Protein AF-A0A349BW04-F1 (afdb_monomer_lite)

Secondary structure (DSSP, 8-state):
--S-SS-SSS-HHHHHHHT--TT-TT-PPP-SS-SSS-HHHHHHHT--TT-SSSSSSSS-TTT-S-TT-TT--

pLDDT: mean 95.38, std 4.01, range [71.81, 98.38]

Foldseek 3Di:
DQQQQCPLLDGPVQCVQQVFDSNDSVGDADQQCPLQRHPSRCVVVVADSNDQQRCPLPHGPNRAPCSNDSVHD

Structure (mmCIF, N/CA/C/O backbone):
data_AF-A0A349BW04-F1
#
_entry.id   AF-A0A349BW04-F1
#
loop_
_atom_site.group_PDB
_atom_site.id
_atom_site.type_symbol
_atom_site.label_atom_id
_atom_site.label_alt_id
_atom_site.label_comp_id
_atom_site.label_asym_id
_atom_site.label_entity_id
_atom_site.label_seq_id
_atom_site.pdbx_PDB_ins_code
_atom_site.Cartn_x
_atom_site.Cartn_y
_atom_site.Cartn_z
_atom_site.occupancy
_atom_site.B_iso_or_equiv
_atom_site.auth_seq_id
_atom_site.auth_comp_id
_atom_site.auth_asym_id
_atom_site.auth_atom_id
_atom_site.pdbx_PDB_model_num
ATOM 1 N N . VAL A 1 1 ? 2.968 -20.203 -6.534 1.00 71.81 1 VAL A N 1
ATOM 2 C CA . VAL A 1 1 ? 2.914 -18.817 -7.014 1.00 71.81 1 VAL A CA 1
ATOM 3 C C . VAL A 1 1 ? 3.513 -18.060 -5.870 1.00 71.81 1 VAL A C 1
ATOM 5 O O . VAL A 1 1 ? 2.988 -18.199 -4.769 1.00 71.81 1 VAL A O 1
ATOM 8 N N . ASP A 1 2 ? 4.724 -17.569 -6.093 1.00 78.69 2 ASP A N 1
ATOM 9 C CA . ASP A 1 2 ? 5.277 -16.547 -5.216 1.00 78.69 2 ASP A CA 1
ATOM 10 C C . ASP A 1 2 ? 4.429 -15.289 -5.424 1.00 78.69 2 ASP A C 1
ATOM 12 O O . ASP A 1 2 ? 3.807 -15.174 -6.481 1.00 78.69 2 ASP A O 1
ATOM 16 N N . THR A 1 3 ? 4.266 -14.479 -4.391 1.00 91.38 3 THR A N 1
ATOM 17 C CA . THR A 1 3 ? 3.403 -13.287 -4.448 1.00 91.38 3 THR A CA 1
ATOM 18 C C . THR A 1 3 ? 4.150 -12.025 -4.053 1.00 91.38 3 THR A C 1
ATOM 20 O O . THR A 1 3 ? 3.489 -11.020 -3.852 1.00 91.38 3 THR A O 1
ATOM 23 N N . ASP A 1 4 ? 5.457 -12.131 -3.833 1.00 93.12 4 ASP A N 1
ATOM 24 C CA . ASP A 1 4 ? 6.414 -11.081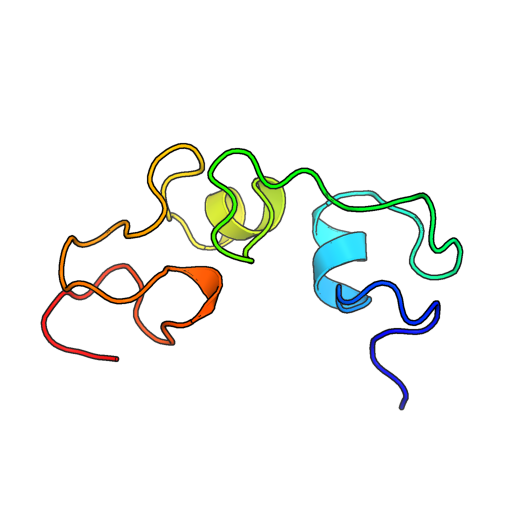 -3.473 1.00 93.12 4 ASP A CA 1
ATOM 25 C C . ASP A 1 4 ? 7.712 -11.462 -4.212 1.00 93.12 4 ASP A C 1
ATOM 27 O O . ASP A 1 4 ? 8.610 -12.120 -3.667 1.00 93.12 4 ASP A O 1
ATOM 31 N N . ASP A 1 5 ? 7.712 -11.232 -5.530 1.00 94.50 5 ASP A N 1
ATOM 32 C CA . ASP A 1 5 ? 8.715 -11.790 -6.446 1.00 94.50 5 ASP A CA 1
ATOM 33 C C . ASP A 1 5 ? 10.139 -11.245 -6.179 1.00 94.50 5 ASP A C 1
ATOM 35 O O . ASP A 1 5 ? 11.134 -11.936 -6.457 1.00 94.50 5 ASP A O 1
ATOM 39 N N . ASP A 1 6 ? 10.271 -10.051 -5.597 1.00 94.94 6 ASP A N 1
ATOM 40 C CA . ASP A 1 6 ? 11.552 -9.422 -5.259 1.00 94.94 6 ASP A CA 1
ATOM 41 C C . ASP A 1 6 ? 11.929 -9.480 -3.763 1.00 94.94 6 ASP A C 1
ATOM 43 O O . ASP A 1 6 ? 13.095 -9.236 -3.416 1.00 94.94 6 ASP A O 1
ATOM 47 N N . ASN A 1 7 ? 11.014 -9.958 -2.912 1.00 95.19 7 ASN A N 1
ATOM 48 C CA . ASN A 1 7 ? 11.168 -10.136 -1.467 1.00 95.19 7 ASN A CA 1
ATOM 49 C C . ASN A 1 7 ? 11.437 -8.820 -0.714 1.00 95.19 7 ASN A C 1
ATOM 51 O O . ASN A 1 7 ? 12.246 -8.799 0.231 1.00 95.19 7 ASN A O 1
ATOM 55 N N . ASP A 1 8 ? 10.790 -7.731 -1.129 1.00 93.38 8 ASP A N 1
ATOM 56 C CA . ASP A 1 8 ? 10.870 -6.417 -0.484 1.00 93.38 8 ASP A CA 1
ATOM 57 C C . ASP A 1 8 ? 9.833 -6.212 0.642 1.00 93.38 8 ASP A C 1
ATOM 59 O O . ASP A 1 8 ? 9.993 -5.318 1.486 1.00 93.38 8 ASP A O 1
ATOM 63 N N . GLY A 1 9 ? 8.845 -7.111 0.727 1.00 92.62 9 GLY A N 1
ATOM 64 C CA . GLY A 1 9 ? 7.778 -7.100 1.724 1.00 92.62 9 GLY A CA 1
ATOM 65 C C . GLY A 1 9 ? 6.430 -6.573 1.226 1.00 92.62 9 GLY A C 1
ATOM 66 O O . GLY A 1 9 ? 5.479 -6.570 2.017 1.00 92.62 9 GLY A O 1
ATOM 67 N N . TYR A 1 10 ? 6.318 -6.171 -0.039 1.00 93.38 10 TYR A N 1
ATOM 68 C CA . TYR A 1 10 ? 5.060 -5.873 -0.714 1.00 93.38 10 TYR A CA 1
ATOM 69 C C . TYR A 1 10 ? 4.688 -7.014 -1.656 1.00 93.38 10 TYR A C 1
ATOM 71 O O . TYR A 1 10 ? 5.527 -7.724 -2.187 1.00 93.38 10 TYR A O 1
ATOM 79 N N . SER A 1 11 ? 3.387 -7.255 -1.812 1.00 94.81 11 SER A N 1
ATOM 80 C CA . SER A 1 11 ? 2.941 -8.281 -2.752 1.00 94.81 11 SER A CA 1
ATOM 81 C C . SER A 1 11 ? 2.855 -7.732 -4.171 1.00 94.81 11 SER A C 1
ATOM 83 O O . SER A 1 11 ? 2.397 -6.596 -4.315 1.00 94.81 11 SER A O 1
ATOM 85 N N . ASP A 1 12 ? 3.047 -8.574 -5.189 1.00 94.44 12 ASP A N 1
ATOM 86 C CA . ASP A 1 12 ? 2.926 -8.192 -6.603 1.00 94.44 12 ASP A CA 1
ATOM 87 C C . ASP A 1 12 ? 1.584 -7.484 -6.905 1.00 94.44 12 ASP A C 1
ATOM 89 O O . ASP A 1 12 ? 1.518 -6.556 -7.703 1.00 94.44 12 ASP A O 1
ATOM 93 N N . GLU A 1 13 ? 0.486 -7.878 -6.235 1.00 94.44 13 GLU A N 1
ATOM 94 C CA . GLU A 1 13 ? -0.829 -7.224 -6.379 1.00 94.44 13 GLU A CA 1
ATOM 95 C C . GLU A 1 13 ? -0.823 -5.776 -5.864 1.00 94.44 13 GLU A C 1
ATOM 97 O O . GLU A 1 13 ? -1.460 -4.898 -6.447 1.00 94.44 13 GLU A O 1
ATOM 102 N N . PHE A 1 14 ? -0.135 -5.519 -4.754 1.00 95.06 14 PHE A N 1
ATOM 103 C CA . PHE A 1 14 ? -0.030 -4.180 -4.176 1.00 95.06 14 PHE A CA 1
ATOM 104 C C . PHE A 1 14 ? 0.870 -3.291 -5.025 1.00 95.06 14 PHE A C 1
ATOM 106 O O . PHE A 1 14 ? 0.540 -2.123 -5.225 1.00 95.06 14 PHE A O 1
ATOM 113 N N . GLU A 1 15 ? 1.943 -3.850 -5.572 1.00 96.44 15 GLU A N 1
ATOM 114 C CA . GLU A 1 15 ? 2.851 -3.152 -6.477 1.00 96.44 15 GLU A CA 1
ATOM 115 C C . GLU A 1 15 ? 2.201 -2.833 -7.825 1.00 96.44 15 GLU A C 1
ATOM 117 O O . GLU A 1 15 ? 2.273 -1.694 -8.293 1.00 96.44 15 GLU A O 1
ATOM 122 N N . ASP A 1 16 ? 1.433 -3.773 -8.385 1.00 95.81 16 ASP A N 1
ATOM 123 C CA . ASP A 1 16 ? 0.614 -3.551 -9.582 1.00 95.81 16 ASP A CA 1
ATOM 124 C C . ASP A 1 16 ? -0.392 -2.402 -9.376 1.00 95.81 16 ASP A C 1
ATOM 126 O O . ASP A 1 16 ? -0.615 -1.586 -10.276 1.00 95.81 16 ASP A O 1
ATOM 130 N N . ILE A 1 17 ? -1.013 -2.319 -8.191 1.00 95.50 17 ILE A N 1
ATOM 131 C CA . ILE A 1 17 ? -1.943 -1.231 -7.841 1.00 95.50 17 ILE A CA 1
ATOM 132 C C . ILE A 1 17 ? -1.197 0.095 -7.638 1.00 95.50 17 ILE A C 1
ATOM 134 O O . ILE A 1 17 ? -1.725 1.151 -7.998 1.00 95.50 17 ILE A O 1
ATOM 138 N N . ALA A 1 18 ? 0.001 0.050 -7.054 1.00 95.38 18 ALA A N 1
ATOM 139 C CA . ALA A 1 18 ? 0.833 1.216 -6.771 1.00 95.38 18 ALA A CA 1
ATOM 140 C C . ALA A 1 18 ? 1.654 1.709 -7.975 1.00 95.38 18 ALA A C 1
ATOM 142 O O . ALA A 1 18 ? 2.316 2.742 -7.868 1.00 95.38 18 ALA A O 1
ATOM 143 N N . GLU A 1 19 ? 1.574 1.016 -9.116 1.00 95.81 19 GLU A N 1
ATOM 144 C CA . GLU A 1 19 ? 2.366 1.277 -10.323 1.00 95.81 19 GLU A CA 1
ATOM 145 C C . GLU A 1 19 ? 3.889 1.199 -10.067 1.00 95.81 19 GLU A C 1
ATOM 147 O O . GLU A 1 19 ? 4.664 1.979 -10.635 1.00 95.81 19 GLU A O 1
ATOM 152 N N . THR A 1 20 ? 4.316 0.252 -9.224 1.00 96.50 20 THR A N 1
ATOM 153 C CA . THR A 1 20 ? 5.726 -0.085 -8.961 1.00 96.50 20 THR A CA 1
ATOM 154 C C . THR A 1 20 ? 6.148 -1.390 -9.658 1.00 96.50 20 THR A C 1
ATOM 156 O O . THR A 1 20 ? 5.327 -2.041 -10.301 1.00 96.50 20 THR A O 1
ATOM 159 N N . ASP A 1 21 ? 7.448 -1.712 -9.662 1.00 96.81 21 ASP A N 1
ATOM 160 C CA . ASP A 1 21 ? 8.011 -2.891 -10.338 1.00 96.81 21 ASP A CA 1
ATOM 161 C C . ASP A 1 21 ? 8.197 -4.073 -9.364 1.00 96.81 21 ASP A C 1
ATOM 163 O O . ASP A 1 21 ? 9.159 -4.025 -8.600 1.00 96.81 21 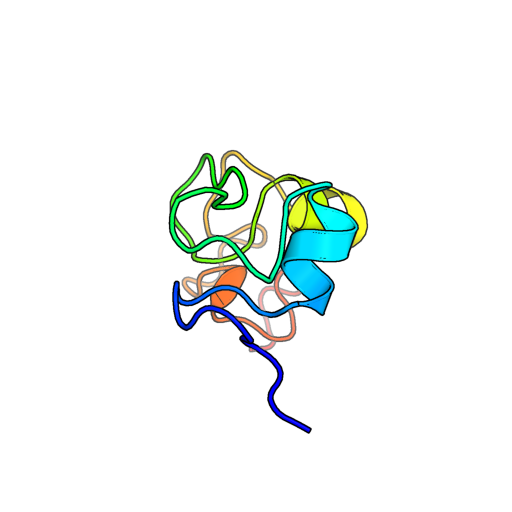ASP A O 1
ATOM 167 N N . PRO A 1 22 ? 7.395 -5.157 -9.471 1.00 96.38 22 PRO A N 1
ATOM 168 C CA . PRO A 1 22 ? 7.433 -6.303 -8.550 1.00 96.38 22 PRO A CA 1
ATOM 169 C C . PRO A 1 22 ? 8.680 -7.185 -8.657 1.00 96.38 22 PRO A C 1
ATOM 171 O O . PRO A 1 22 ? 8.796 -8.231 -8.024 1.00 96.38 22 PRO A O 1
ATOM 174 N N . LEU A 1 23 ? 9.612 -6.821 -9.540 1.00 96.25 23 LEU A N 1
ATOM 175 C CA . LEU A 1 23 ? 10.872 -7.531 -9.740 1.00 96.25 23 LEU A CA 1
ATOM 176 C C . LEU A 1 23 ? 12.090 -6.714 -9.275 1.00 96.25 23 LEU A C 1
ATOM 178 O O . LEU A 1 23 ? 13.228 -7.166 -9.476 1.00 96.25 23 LEU A O 1
ATOM 182 N N . ASP A 1 24 ? 11.893 -5.524 -8.700 1.00 97.31 24 ASP A N 1
ATOM 183 C CA . ASP A 1 24 ? 12.964 -4.647 -8.219 1.00 97.31 24 ASP A CA 1
ATOM 184 C C . ASP A 1 24 ? 12.741 -4.221 -6.769 1.00 97.31 24 ASP A C 1
ATOM 186 O O . ASP A 1 24 ? 12.073 -3.231 -6.513 1.00 97.31 24 ASP A O 1
ATOM 190 N N . VAL A 1 25 ? 13.494 -4.840 -5.854 1.00 96.62 25 VAL A N 1
ATOM 191 C CA . VAL A 1 25 ? 13.480 -4.598 -4.394 1.00 96.62 25 VAL A CA 1
ATOM 192 C C . VAL A 1 25 ? 13.668 -3.132 -3.953 1.00 96.62 25 VAL A C 1
ATOM 194 O O . VAL A 1 25 ? 13.588 -2.795 -2.772 1.00 96.62 25 VAL A O 1
ATOM 197 N N . ASN A 1 26 ? 14.055 -2.237 -4.868 1.00 97.06 26 ASN A N 1
ATOM 198 C CA . ASN A 1 26 ? 14.189 -0.801 -4.598 1.00 97.06 26 ASN A CA 1
ATOM 199 C C . ASN A 1 26 ? 12.977 0.014 -5.073 1.00 97.06 26 ASN A C 1
ATOM 201 O O . ASN A 1 26 ? 12.920 1.222 -4.817 1.00 97.06 26 ASN A O 1
ATOM 205 N N . SER A 1 27 ? 12.048 -0.617 -5.781 1.00 96.94 27 SER A N 1
ATOM 206 C CA . SER A 1 27 ? 10.830 -0.053 -6.337 1.00 96.94 27 SER A CA 1
ATOM 207 C C . SER A 1 27 ? 9.656 -0.275 -5.380 1.00 96.94 27 SER A C 1
ATOM 209 O O . SER A 1 27 ? 8.645 -0.853 -5.744 1.00 96.94 27 SER A O 1
ATOM 211 N N . VAL A 1 28 ? 9.759 0.270 -4.172 1.00 95.94 28 VAL A N 1
ATOM 212 C CA . VAL A 1 28 ? 8.725 0.096 -3.145 1.00 95.94 28 VAL A CA 1
ATOM 213 C C . VAL A 1 28 ? 7.514 1.024 -3.375 1.00 95.94 28 VAL A C 1
ATOM 215 O O . VAL A 1 28 ? 7.703 2.201 -3.724 1.00 95.94 28 VAL A O 1
ATOM 218 N N . PRO A 1 29 ? 6.274 0.564 -3.126 1.00 96.75 29 PRO A N 1
ATOM 219 C CA . PRO A 1 29 ? 5.092 1.417 -3.043 1.00 96.75 29 PRO A CA 1
ATOM 220 C C . PRO A 1 29 ? 5.232 2.547 -2.013 1.00 96.75 29 PRO A C 1
ATOM 222 O O . PRO A 1 29 ? 5.910 2.418 -0.992 1.00 96.75 29 PRO A O 1
ATOM 225 N N . LEU A 1 30 ? 4.559 3.675 -2.261 1.00 97.56 30 LEU A N 1
ATOM 226 C CA . LEU A 1 30 ? 4.452 4.750 -1.272 1.00 97.56 30 LEU A CA 1
ATOM 227 C C . LEU A 1 30 ? 3.448 4.356 -0.180 1.00 97.56 30 LEU A C 1
ATOM 229 O O . LEU A 1 30 ? 2.305 4.042 -0.499 1.00 97.56 30 LEU A O 1
ATOM 233 N N . ASP A 1 31 ? 3.883 4.432 1.074 1.00 97.38 31 ASP A N 1
ATOM 234 C CA . ASP A 1 31 ? 3.078 4.265 2.289 1.00 97.38 31 ASP A CA 1
ATOM 235 C C . ASP A 1 31 ? 3.327 5.492 3.190 1.00 97.38 31 ASP A C 1
ATOM 237 O O . ASP A 1 31 ? 4.398 5.656 3.795 1.00 97.38 31 ASP A O 1
ATOM 241 N N . THR A 1 32 ? 2.384 6.432 3.166 1.00 98.38 32 THR A N 1
ATOM 242 C CA . THR A 1 32 ? 2.519 7.765 3.761 1.00 98.38 32 THR A CA 1
ATOM 243 C C . THR A 1 32 ? 2.396 7.738 5.284 1.00 98.38 32 THR A C 1
ATOM 245 O O . THR A 1 32 ? 3.072 8.530 5.956 1.00 98.38 32 THR A O 1
ATOM 248 N N . ASP A 1 33 ? 1.578 6.853 5.849 1.00 98.00 33 ASP A N 1
ATOM 249 C CA . ASP A 1 33 ? 1.364 6.757 7.297 1.00 98.00 33 ASP A CA 1
ATOM 250 C C . ASP A 1 33 ? 2.033 5.546 7.966 1.00 98.00 33 ASP A C 1
ATOM 252 O O . ASP A 1 33 ? 2.071 5.469 9.203 1.00 98.00 33 ASP A O 1
ATOM 256 N N . GLN A 1 34 ? 2.720 4.723 7.172 1.00 97.00 34 GLN A N 1
ATOM 257 C CA . GLN A 1 34 ? 3.602 3.641 7.606 1.00 97.00 34 GLN A CA 1
ATOM 258 C C . GLN A 1 34 ? 2.848 2.548 8.359 1.00 97.00 34 GLN A C 1
ATOM 260 O O . GLN A 1 34 ? 3.287 2.048 9.415 1.00 97.00 34 GLN A O 1
ATOM 265 N N . ASP A 1 35 ? 1.672 2.213 7.850 1.00 96.62 35 ASP A N 1
ATOM 266 C CA . ASP A 1 35 ? 0.795 1.216 8.431 1.00 96.62 35 ASP A CA 1
ATOM 267 C C . ASP A 1 35 ? 0.906 -0.167 7.764 1.00 96.62 35 ASP A C 1
ATOM 269 O O . ASP A 1 35 ? 0.462 -1.157 8.352 1.00 96.62 35 ASP A O 1
ATOM 273 N N . GLY A 1 36 ? 1.618 -0.248 6.633 1.00 93.75 36 GLY A N 1
ATOM 274 C CA . GLY A 1 36 ? 1.822 -1.468 5.854 1.00 93.75 36 GLY A CA 1
ATOM 275 C C . GLY A 1 36 ? 0.847 -1.642 4.687 1.00 93.75 36 GLY A C 1
ATOM 276 O O . GLY A 1 36 ? 0.935 -2.650 3.981 1.00 93.75 36 GLY A O 1
ATOM 277 N N . LEU A 1 37 ? -0.064 -0.693 4.458 1.00 96.31 37 LEU A N 1
ATOM 278 C CA . LEU A 1 37 ? -0.953 -0.638 3.305 1.00 96.31 37 LEU A CA 1
ATOM 279 C C . LEU A 1 37 ? -0.561 0.560 2.419 1.00 96.31 37 LEU A C 1
ATOM 281 O O . LEU A 1 37 ? -0.672 1.697 2.848 1.00 96.31 37 LEU A O 1
ATOM 285 N N . PRO A 1 38 ? -0.117 0.352 1.166 1.00 97.25 38 PRO A N 1
ATOM 286 C CA . PRO A 1 38 ? 0.296 1.472 0.319 1.00 97.25 38 PRO A CA 1
ATOM 287 C C . PRO A 1 38 ? -0.835 2.458 -0.005 1.00 97.25 38 PRO A C 1
ATOM 289 O O . PRO A 1 38 ? -1.960 2.028 -0.278 1.00 97.25 38 PRO A O 1
ATOM 292 N N . ASP A 1 39 ? -0.510 3.746 -0.168 1.00 98.31 39 ASP A N 1
ATOM 293 C CA . ASP A 1 39 ? -1.460 4.840 -0.439 1.00 98.31 39 ASP A CA 1
ATOM 294 C C . ASP A 1 39 ? -2.427 4.513 -1.592 1.00 98.31 39 ASP A C 1
ATOM 296 O O . ASP A 1 39 ? -3.624 4.813 -1.560 1.00 98.31 39 ASP A O 1
ATOM 300 N N . ALA A 1 40 ? -1.907 3.902 -2.661 1.00 97.44 40 ALA A N 1
ATOM 301 C CA . ALA A 1 40 ? -2.700 3.526 -3.828 1.00 97.44 40 ALA A CA 1
ATOM 302 C C . ALA A 1 40 ? -3.732 2.432 -3.497 1.00 97.44 40 ALA A C 1
ATOM 304 O O . ALA A 1 40 ? -4.883 2.489 -3.950 1.00 97.44 40 ALA A O 1
ATOM 305 N N . VAL A 1 41 ? -3.337 1.460 -2.671 1.00 96.81 41 VAL A N 1
ATOM 306 C CA . VAL A 1 41 ? -4.196 0.371 -2.192 1.00 96.81 41 VAL A CA 1
ATOM 307 C C . VAL A 1 41 ? -5.237 0.915 -1.219 1.00 96.81 41 VAL A C 1
ATOM 309 O O . VAL A 1 41 ? -6.416 0.562 -1.316 1.00 96.81 41 VAL A O 1
ATOM 312 N N . GLU A 1 42 ? -4.847 1.829 -0.340 1.00 97.75 42 GLU A N 1
ATOM 313 C CA . GLU A 1 42 ? -5.747 2.504 0.587 1.00 97.75 42 GLU A CA 1
ATOM 314 C C . GLU A 1 42 ? -6.840 3.305 -0.124 1.00 97.75 42 GLU A C 1
ATOM 316 O O . GLU A 1 42 ? -8.035 3.155 0.160 1.00 97.75 42 GLU A O 1
ATOM 321 N N . ILE A 1 43 ? -6.468 4.086 -1.144 1.00 97.12 43 ILE A N 1
ATOM 322 C CA . ILE A 1 43 ? -7.427 4.808 -1.991 1.00 97.12 43 ILE A CA 1
ATOM 323 C C . ILE A 1 43 ? -8.408 3.827 -2.652 1.00 97.12 43 ILE A C 1
ATOM 325 O O . ILE A 1 43 ? -9.619 4.088 -2.689 1.00 97.12 43 ILE A O 1
ATOM 329 N N . ALA A 1 44 ? -7.921 2.680 -3.140 1.00 95.44 44 ALA A N 1
ATOM 330 C CA . ALA A 1 44 ? -8.762 1.641 -3.733 1.00 95.44 44 ALA A CA 1
ATOM 331 C C . ALA A 1 44 ? -9.704 0.985 -2.701 1.00 95.44 44 ALA A C 1
ATOM 333 O O . ALA A 1 44 ? -10.875 0.715 -3.008 1.00 95.44 44 ALA A O 1
ATOM 334 N N . ARG A 1 45 ? -9.232 0.783 -1.464 1.00 94.38 45 ARG A N 1
ATOM 335 C CA . ARG A 1 45 ? -9.987 0.215 -0.330 1.00 94.38 45 ARG A CA 1
ATOM 336 C C . ARG A 1 45 ? -10.868 1.227 0.406 1.00 94.38 45 ARG A C 1
ATOM 338 O O . ARG A 1 45 ? -11.739 0.818 1.183 1.00 94.38 45 ARG A O 1
ATOM 345 N N . ARG A 1 46 ? -10.744 2.516 0.070 1.00 96.44 46 ARG A N 1
ATOM 346 C CA . ARG A 1 46 ? -11.423 3.666 0.693 1.00 96.44 46 ARG A CA 1
ATOM 347 C C . ARG A 1 46 ? -11.032 3.890 2.156 1.00 96.44 46 ARG A C 1
ATOM 349 O O . ARG A 1 46 ? -11.883 4.338 2.930 1.00 96.44 46 ARG A O 1
ATOM 356 N N . THR A 1 47 ? -9.800 3.552 2.510 1.00 97.50 47 THR A N 1
ATOM 357 C CA . THR A 1 47 ? -9.159 3.967 3.76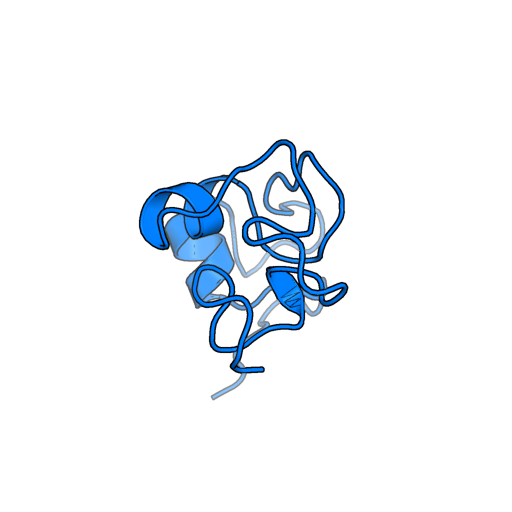1 1.00 97.50 47 THR A CA 1
ATOM 358 C C . THR A 1 47 ? -8.488 5.334 3.571 1.00 97.50 47 THR A C 1
ATOM 360 O O . THR A 1 47 ? -8.731 6.002 2.554 1.00 97.50 47 THR A O 1
ATOM 363 N N . ASN A 1 48 ? -7.768 5.827 4.575 1.00 97.94 48 ASN A N 1
ATOM 364 C CA . ASN A 1 48 ? -7.189 7.162 4.581 1.00 97.94 48 ASN A CA 1
ATOM 365 C C . ASN A 1 48 ? -5.653 7.104 4.608 1.00 97.94 48 ASN A C 1
ATOM 367 O O . ASN A 1 48 ? -5.129 6.956 5.702 1.00 97.94 48 ASN A O 1
ATOM 371 N N . PRO A 1 49 ? -4.966 7.477 3.505 1.00 98.19 49 PRO A N 1
ATOM 372 C CA . PRO A 1 49 ? -3.501 7.403 3.393 1.00 98.19 49 PRO A CA 1
ATOM 373 C C . PRO A 1 49 ? -2.663 8.291 4.303 1.00 98.19 49 PRO A C 1
ATOM 375 O O . PRO A 1 49 ? -1.496 8.555 4.057 1.00 98.19 49 PRO A O 1
ATOM 378 N N . ASN A 1 50 ? -3.284 8.943 5.271 1.00 98.38 50 ASN A N 1
ATOM 379 C CA . ASN A 1 50 ? -2.594 9.793 6.234 1.00 98.38 50 ASN A CA 1
ATOM 380 C C . ASN A 1 50 ? -3.025 9.445 7.661 1.00 98.38 50 ASN A C 1
ATOM 382 O O . ASN A 1 50 ? -2.847 10.261 8.574 1.00 98.38 50 ASN A O 1
ATOM 386 N N . ASN A 1 51 ? -3.699 8.316 7.838 1.00 98.38 51 ASN A N 1
ATOM 387 C CA . ASN A 1 51 ? -4.223 7.869 9.103 1.00 98.38 51 ASN A CA 1
ATOM 388 C C . ASN A 1 51 ? -4.092 6.345 9.182 1.00 98.38 51 ASN A C 1
ATOM 390 O O . ASN A 1 51 ? -4.965 5.663 8.655 1.00 98.38 51 ASN A O 1
ATOM 394 N N . PRO A 1 52 ? -3.117 5.842 9.955 1.00 98.12 52 PRO A N 1
ATOM 395 C CA . PRO A 1 52 ? -2.744 4.432 9.951 1.00 98.12 52 PRO A CA 1
ATOM 396 C C . PRO A 1 52 ? -3.785 3.516 10.614 1.00 98.12 52 PRO A C 1
ATOM 398 O O . PRO A 1 52 ? -3.439 2.405 10.963 1.00 98.12 52 PRO A O 1
ATOM 401 N N . ASP A 1 53 ? -4.983 4.011 10.931 1.00 98.00 53 ASP A N 1
ATOM 402 C CA . ASP A 1 53 ? -6.109 3.336 11.599 1.00 98.00 53 ASP A CA 1
ATOM 403 C C . ASP A 1 53 ? -7.375 4.126 11.220 1.00 98.00 53 ASP A C 1
ATOM 405 O O . ASP A 1 53 ? -7.768 5.102 11.881 1.00 98.00 53 ASP A O 1
ATOM 409 N N . THR A 1 54 ? -7.946 3.807 10.059 1.00 97.75 54 THR A N 1
ATOM 410 C CA . THR A 1 54 ? -8.996 4.602 9.414 1.00 97.75 54 THR A CA 1
ATOM 411 C C . THR A 1 54 ? -10.270 4.688 10.244 1.00 97.75 54 THR A C 1
ATOM 413 O O . THR A 1 54 ? -10.931 5.738 10.233 1.00 97.75 54 THR A O 1
ATOM 416 N N . A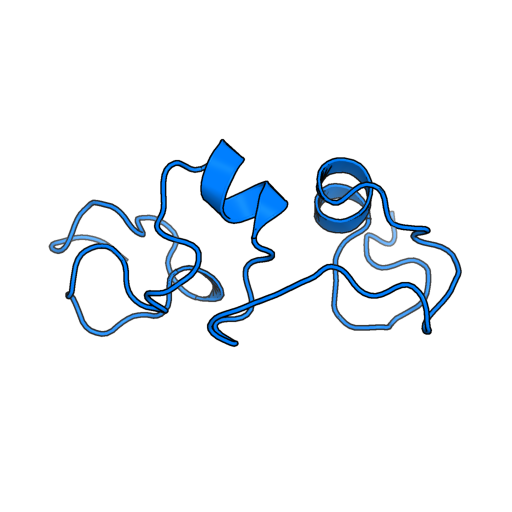SP A 1 55 ? -10.648 3.618 10.938 1.00 96.88 55 ASP A N 1
ATOM 417 C CA . ASP A 1 55 ? -11.889 3.572 11.707 1.00 96.88 55 ASP A CA 1
ATOM 418 C C . ASP A 1 55 ? -11.720 3.802 13.215 1.00 96.88 55 ASP A C 1
ATOM 420 O O . ASP A 1 55 ? -12.712 4.093 13.901 1.00 96.88 55 ASP A O 1
ATOM 424 N N . GLY A 1 56 ? -10.478 3.845 13.692 1.00 97.31 56 GLY A N 1
ATOM 425 C CA . GLY A 1 56 ? -10.114 4.257 15.038 1.00 97.31 56 GLY A CA 1
ATOM 426 C C . GLY A 1 56 ? -10.338 3.171 16.083 1.00 97.31 56 GLY A C 1
ATOM 427 O O . GLY A 1 56 ? -10.648 3.509 17.237 1.00 97.31 56 GLY A O 1
ATOM 428 N N . ASP A 1 57 ? -10.261 1.898 15.699 1.00 96.69 57 ASP A N 1
ATOM 429 C CA . ASP A 1 57 ? -10.472 0.763 16.599 1.00 96.69 57 ASP A CA 1
ATOM 430 C C . ASP A 1 57 ? -9.181 0.264 17.278 1.00 96.69 57 ASP A C 1
ATOM 432 O O . ASP A 1 57 ? -9.236 -0.475 18.273 1.00 96.69 57 ASP A O 1
ATOM 436 N N . GLY A 1 58 ? -8.031 0.776 16.828 1.00 96.06 58 GLY A N 1
ATOM 437 C CA . GLY A 1 58 ? -6.704 0.478 17.348 1.00 96.06 58 GLY A CA 1
ATOM 438 C C . GLY A 1 58 ? -5.916 -0.564 16.553 1.00 96.06 58 GLY A C 1
ATOM 439 O O . GLY A 1 58 ? -4.794 -0.871 16.976 1.00 96.06 58 GLY A O 1
ATOM 440 N N . PHE A 1 59 ? -6.456 -1.095 15.453 1.00 97.25 59 PHE A N 1
ATOM 441 C CA . PHE A 1 59 ? -5.724 -1.900 14.475 1.00 97.25 59 PHE A CA 1
ATOM 442 C C . PHE A 1 59 ? -5.325 -1.045 13.272 1.00 97.25 59 PHE A C 1
ATOM 444 O O . PHE A 1 59 ? -6.032 -0.127 12.878 1.00 97.25 59 PHE A O 1
ATOM 451 N N . LYS A 1 60 ? -4.140 -1.317 12.716 1.00 97.56 60 LYS A N 1
ATOM 452 C CA . LYS A 1 60 ? -3.688 -0.597 11.526 1.00 97.56 60 LYS A CA 1
ATOM 453 C C . LYS A 1 60 ? -4.443 -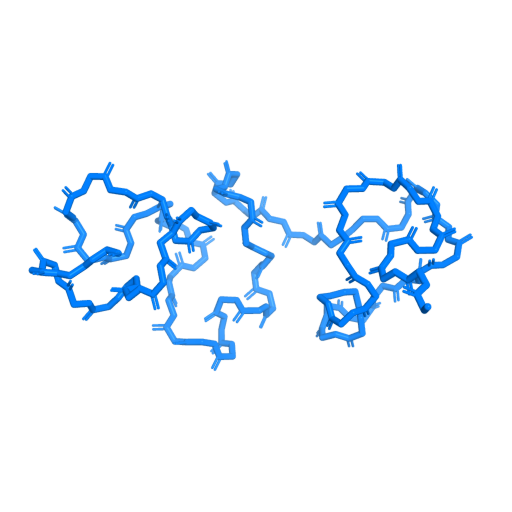1.053 10.286 1.00 97.56 60 LYS A C 1
ATOM 455 O O . LYS A 1 60 ? -4.746 -2.243 10.209 1.00 97.56 60 LYS A O 1
ATOM 460 N N . ASP A 1 61 ? -4.645 -0.199 9.283 1.00 96.69 61 ASP A N 1
ATOM 461 C CA . ASP A 1 61 ? -5.369 -0.608 8.070 1.00 96.69 61 ASP A CA 1
ATOM 462 C C . ASP A 1 61 ? -4.637 -1.737 7.323 1.00 96.69 61 ASP A C 1
ATOM 464 O O . ASP A 1 61 ? -5.276 -2.631 6.758 1.00 96.69 61 ASP A O 1
ATOM 468 N N . GLY A 1 62 ? -3.300 -1.748 7.375 1.00 95.00 62 GLY A N 1
ATOM 469 C CA . GLY A 1 62 ? -2.461 -2.849 6.884 1.00 95.00 62 GLY A CA 1
ATOM 470 C C . GLY A 1 62 ? -2.562 -4.164 7.675 1.00 95.00 62 GLY A C 1
ATOM 471 O O . GLY A 1 62 ? -2.255 -5.231 7.138 1.00 95.00 62 GLY A O 1
ATOM 472 N N . GLU A 1 63 ? -3.018 -4.124 8.929 1.00 95.50 63 GLU A N 1
ATOM 473 C CA . GLU A 1 63 ? -3.169 -5.294 9.813 1.00 95.50 63 GLU A CA 1
ATOM 474 C C . GLU A 1 63 ? -4.634 -5.751 9.968 1.00 95.50 63 GLU A C 1
ATOM 476 O O . GLU A 1 63 ? -4.886 -6.853 10.469 1.00 95.50 63 GLU A O 1
ATOM 481 N N . ASP A 1 64 ? -5.590 -4.935 9.522 1.00 95.44 64 ASP A N 1
ATOM 482 C CA . ASP A 1 64 ? -7.026 -5.125 9.702 1.00 95.44 64 ASP A CA 1
ATOM 483 C C . ASP A 1 64 ? -7.725 -5.642 8.422 1.00 95.44 64 ASP A C 1
ATOM 485 O O . ASP A 1 64 ? -7.543 -5.143 7.307 1.00 95.44 64 ASP A O 1
ATOM 489 N N . ASN A 1 65 ? -8.582 -6.662 8.564 1.00 94.75 65 ASN A N 1
ATOM 490 C CA . ASN A 1 65 ? -9.423 -7.151 7.465 1.00 94.75 65 ASN A CA 1
ATOM 491 C C . ASN A 1 65 ? -10.664 -6.276 7.219 1.00 94.75 65 ASN A C 1
ATOM 493 O O . ASN A 1 65 ? -11.295 -6.378 6.156 1.00 94.75 65 ASN A O 1
ATOM 497 N N . TYR A 1 66 ? -11.046 -5.459 8.198 1.00 95.69 66 TYR A N 1
ATOM 498 C CA . TYR A 1 66 ? -12.199 -4.572 8.185 1.00 95.69 66 TYR A CA 1
ATOM 499 C C . TYR A 1 66 ? -11.843 -3.126 8.584 1.00 95.69 66 TYR A C 1
ATOM 501 O O . TYR A 1 66 ? -12.598 -2.564 9.368 1.00 95.69 66 TYR A O 1
ATOM 509 N N . PRO A 1 67 ? -10.882 -2.459 7.905 1.00 95.81 67 PRO A N 1
ATOM 510 C CA . PRO A 1 67 ? -10.310 -1.142 8.274 1.00 95.81 67 PRO A CA 1
ATOM 511 C C . PRO A 1 67 ? -11.274 0.057 8.156 1.00 95.81 67 PRO A C 1
ATOM 513 O O . PRO A 1 67 ? -10.901 1.217 8.004 1.00 95.81 67 PRO A O 1
ATOM 516 N N . ARG A 1 68 ? -12.572 -0.217 8.050 1.00 96.06 68 ARG A N 1
ATOM 517 C CA . ARG A 1 68 ? -13.658 0.759 7.920 1.00 96.06 68 ARG A CA 1
ATOM 518 C C . ARG A 1 68 ? -14.865 0.380 8.784 1.00 96.06 68 ARG A C 1
ATOM 520 O O . ARG A 1 68 ? -15.935 0.975 8.606 1.00 96.06 68 ARG A O 1
ATOM 527 N N . ASP A 1 69 ? -14.754 -0.645 9.621 1.00 96.19 69 ASP A N 1
ATOM 528 C CA . ASP A 1 69 ? -15.772 -1.082 10.570 1.00 96.19 69 ASP A CA 1
ATOM 529 C C . ASP A 1 69 ? -15.128 -1.269 11.951 1.00 96.19 69 ASP A C 1
ATOM 531 O O . ASP A 1 69 ? -14.680 -2.372 12.257 1.00 96.19 69 ASP A O 1
ATOM 535 N N . PRO A 1 70 ? -15.247 -0.275 12.852 1.00 95.38 70 PRO A N 1
ATOM 536 C CA . PRO A 1 70 ? -14.511 -0.246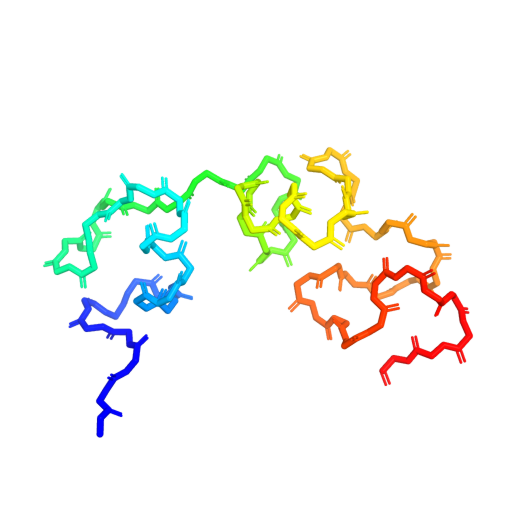 14.119 1.00 95.38 70 PRO A CA 1
ATOM 537 C C . PRO A 1 70 ? -15.009 -1.264 15.163 1.00 95.38 70 PRO A C 1
ATOM 539 O O . PRO A 1 70 ? -14.793 -1.131 16.367 1.00 95.38 70 PRO A O 1
ATOM 542 N N . ASN A 1 71 ? -15.816 -2.236 14.734 1.00 95.88 71 ASN A N 1
ATOM 543 C CA . ASN A 1 71 ? -16.321 -3.336 15.547 1.00 95.88 71 ASN A CA 1
ATOM 544 C C . ASN A 1 71 ? -15.888 -4.705 14.991 1.00 95.88 71 ASN A C 1
ATOM 546 O O . ASN A 1 71 ? -16.422 -5.729 15.444 1.00 95.88 71 ASN A O 1
ATOM 550 N N . ARG A 1 72 ? -15.005 -4.746 13.984 1.00 90.62 72 ARG A N 1
ATOM 551 C CA . ARG A 1 72 ? -14.518 -5.962 13.324 1.00 90.62 72 ARG A CA 1
ATOM 552 C C . ARG A 1 72 ? -13.035 -5.820 12.999 1.00 90.62 72 ARG A C 1
ATOM 554 O O . ARG A 1 72 ? -12.629 -4.747 12.617 1.00 90.62 72 ARG A O 1
ATOM 561 N N . HIS A 1 73 ? -12.308 -6.933 13.088 1.00 84.56 73 HIS A N 1
ATOM 562 C CA . HIS A 1 73 ? -10.876 -7.035 12.806 1.00 84.56 73 HIS A CA 1
ATOM 563 C C . HIS A 1 73 ? -10.532 -8.393 12.159 1.00 84.56 73 HIS A C 1
ATOM 565 O O . HIS A 1 73 ? -11.111 -9.416 12.619 1.00 84.56 73 HIS A O 1
#

Radius of gyration: 12.47 Å; chains: 1; bounding box: 30×29×28 Å

Sequence (73 aa):
VDTDDDNDGYSDEFEDIAETDPLDVNSVPLDTDQDGLPDAVEIARRTNPNNPDTDGDGFKDGEDNYPRDPNRH